Protein AF-A0A1G1YHQ8-F1 (afdb_monomer)

Nearest PDB structures (foldseek):
  8p1u-assembly1_E  TM=8.120E-01  e=3.990E-05  Pseudomonas aeruginosa
  8bh1-assembly1_C  TM=6.583E-01  e=2.939E-05  Pseudomonas aeruginosa PAO1
  2vh1-assembly2_B  TM=6.480E-01  e=5.096E-05  Escherichia coli
  6e29-assembly3_C  TM=6.709E-01  e=2.903E+00  Thermothelomyces thermophilus
  6e29-assembly1_A  TM=6.805E-01  e=4.190E+00  Thermothelomyces thermophilus

Sequence (167 aa):
MIVVSINADISRIVWSTNQQTFYLDANGVALREAADPQSTVEFSQGTTEVVRTRNQFGDHPLVFDESGTAVVIGQEATSPVLVAFIATLTDTVRARADFEITHYSIVNPYADWLTLQTTSGWAVYVKTTDSAEAQVSRLLMVLSQKVPDRSKLEYVDLRYGDKVFYK

pLDDT: mean 84.08, std 20.81, range [30.67, 98.38]

Mean predicted aligned error: 8.34 Å

Organism: NCBI:txid1797542

Foldseek 3Di:
DDPDPCPPQDFAAWEDAPQWIFGAGLQQAGADTDPRPPPDPPPPPDDDDPPPLQPRVDLHAYEYAQCNDDHDHRDHQAGSLLSVLVNVLQVLCVVDHPWHWNHKYDPGRPDQWIWTATPLGAIEIDGSPDHSNVQVVLVVVCCVPPNVDCNPWRYWYPHPPSDIDTD

Radius of gyration: 17.59 Å; Cα contacts (8 Å, |Δi|>4): 291; chains: 1; bounding box: 61×43×41 Å

Structure (mmCIF, N/CA/C/O backbone):
data_AF-A0A1G1YHQ8-F1
#
_entry.id   AF-A0A1G1YHQ8-F1
#
loop_
_atom_site.group_PDB
_atom_site.id
_atom_site.type_symbol
_atom_site.label_atom_id
_atom_site.label_alt_id
_atom_site.label_comp_id
_atom_site.label_asym_id
_atom_site.label_entity_id
_atom_site.label_seq_id
_atom_site.pdbx_PDB_ins_code
_atom_site.Cartn_x
_atom_site.Cartn_y
_atom_site.Cartn_z
_atom_site.occupancy
_atom_site.B_iso_or_equiv
_atom_site.auth_seq_id
_atom_site.auth_comp_id
_atom_site.auth_asym_id
_atom_site.auth_atom_id
_atom_site.pdbx_PDB_model_num
ATOM 1 N N . MET A 1 1 ? 39.115 -16.754 -16.815 1.00 41.62 1 MET A N 1
ATOM 2 C CA . MET A 1 1 ? 38.261 -17.083 -15.656 1.00 41.62 1 MET A CA 1
ATOM 3 C C . MET A 1 1 ? 37.135 -16.064 -15.654 1.00 41.62 1 MET A C 1
ATOM 5 O O . MET A 1 1 ? 37.416 -14.893 -15.453 1.00 41.62 1 MET A O 1
ATOM 9 N N . ILE A 1 2 ? 35.921 -16.465 -16.032 1.00 38.50 2 ILE A N 1
ATOM 10 C CA . ILE A 1 2 ? 34.757 -15.569 -16.053 1.00 38.50 2 ILE A CA 1
ATOM 11 C C . ILE A 1 2 ? 34.041 -15.784 -14.724 1.00 38.50 2 ILE A C 1
ATOM 13 O O . ILE A 1 2 ? 33.557 -16.881 -14.461 1.00 38.50 2 ILE A O 1
ATOM 17 N N . VAL A 1 3 ? 34.033 -14.763 -13.870 1.00 34.12 3 VAL A N 1
ATOM 18 C CA . VAL A 1 3 ? 33.199 -14.745 -12.668 1.00 34.12 3 VAL A CA 1
ATOM 19 C C . VAL A 1 3 ? 31.837 -14.230 -13.112 1.00 34.12 3 VAL A C 1
ATOM 21 O O . VAL A 1 3 ? 31.669 -13.040 -13.360 1.00 34.12 3 VAL A O 1
ATOM 24 N N . VAL A 1 4 ? 30.883 -15.140 -13.291 1.00 36.25 4 VAL A N 1
ATOM 25 C CA . VAL A 1 4 ? 29.478 -14.770 -13.465 1.00 36.25 4 VAL A CA 1
ATOM 26 C C . VAL A 1 4 ? 28.926 -14.513 -12.066 1.00 36.25 4 VAL A C 1
ATOM 28 O O . VAL A 1 4 ? 28.616 -15.452 -11.336 1.00 36.25 4 VAL A O 1
ATOM 31 N N . SER A 1 5 ? 28.855 -13.245 -11.667 1.00 35.06 5 SER A N 1
ATOM 32 C CA . SER A 1 5 ? 28.102 -12.843 -10.478 1.00 35.06 5 SER A CA 1
ATOM 33 C C . SER A 1 5 ? 26.621 -12.907 -10.823 1.00 35.06 5 SER A C 1
ATOM 35 O O . SER A 1 5 ? 26.082 -12.002 -11.453 1.00 35.06 5 SER A O 1
ATOM 37 N N . ILE A 1 6 ? 25.972 -14.005 -10.448 1.00 40.62 6 ILE A N 1
ATOM 38 C CA . ILE A 1 6 ? 24.519 -14.128 -10.521 1.00 40.62 6 ILE A CA 1
ATOM 39 C C . ILE A 1 6 ? 23.974 -13.288 -9.361 1.00 40.62 6 ILE A C 1
ATOM 41 O O . ILE A 1 6 ? 23.913 -13.755 -8.225 1.00 40.62 6 ILE A O 1
ATOM 45 N N . ASN A 1 7 ? 23.664 -12.017 -9.618 1.00 43.41 7 ASN A N 1
ATOM 46 C CA . ASN A 1 7 ? 22.852 -11.236 -8.696 1.00 43.41 7 ASN A CA 1
ATOM 47 C C . ASN A 1 7 ? 21.437 -11.793 -8.854 1.00 43.41 7 ASN A C 1
ATOM 49 O O . ASN A 1 7 ? 20.794 -11.569 -9.874 1.00 43.41 7 ASN A O 1
ATOM 53 N N . ALA A 1 8 ? 21.016 -12.672 -7.947 1.00 45.66 8 ALA A N 1
ATOM 54 C CA . ALA A 1 8 ? 19.653 -13.172 -7.976 1.00 45.66 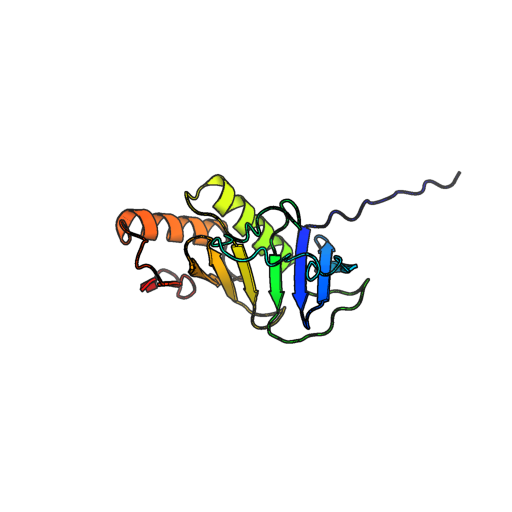8 ALA A CA 1
ATOM 55 C C . ALA A 1 8 ? 18.744 -11.975 -7.684 1.00 45.66 8 ALA A C 1
ATOM 57 O O . ALA A 1 8 ? 18.707 -11.520 -6.543 1.00 45.66 8 ALA A O 1
ATOM 58 N N . ASP A 1 9 ? 18.073 -11.433 -8.701 1.00 57.31 9 ASP A N 1
ATOM 59 C CA . ASP A 1 9 ? 17.145 -10.318 -8.526 1.00 57.31 9 ASP A CA 1
ATOM 60 C C . ASP A 1 9 ? 15.987 -10.784 -7.634 1.00 57.31 9 ASP A C 1
ATOM 62 O O . ASP A 1 9 ? 15.080 -11.511 -8.050 1.00 57.31 9 ASP A O 1
ATOM 66 N N . ILE A 1 10 ? 16.073 -10.445 -6.346 1.00 75.50 10 ILE A N 1
ATOM 67 C CA . ILE A 1 10 ? 15.086 -10.841 -5.346 1.00 75.50 10 ILE A CA 1
ATOM 68 C C . ILE A 1 10 ? 13.855 -9.967 -5.561 1.00 75.50 10 ILE A C 1
ATOM 70 O O . ILE A 1 10 ? 13.876 -8.768 -5.271 1.00 75.50 10 ILE A O 1
ATOM 74 N N . SER A 1 11 ? 12.777 -10.582 -6.046 1.00 76.69 11 SER A N 1
ATOM 75 C CA . SER A 1 11 ? 11.461 -9.950 -6.115 1.00 76.69 11 SER A CA 1
ATOM 76 C C . SER A 1 11 ? 11.073 -9.370 -4.755 1.00 76.69 11 SER A C 1
ATOM 78 O O . SER A 1 11 ? 11.205 -10.031 -3.721 1.00 76.69 11 SER A O 1
ATOM 80 N N . ARG A 1 12 ? 10.569 -8.139 -4.747 1.00 87.19 12 ARG A N 1
ATOM 81 C CA . ARG A 1 12 ? 10.087 -7.462 -3.540 1.00 87.19 12 ARG A CA 1
ATOM 82 C C . ARG A 1 12 ? 8.580 -7.415 -3.483 1.00 87.19 12 ARG A C 1
ATOM 84 O O . ARG A 1 12 ? 8.034 -7.694 -2.421 1.00 87.19 12 ARG A O 1
ATOM 91 N N . ILE A 1 13 ? 7.932 -7.127 -4.606 1.00 93.12 13 ILE A N 1
ATOM 92 C CA . ILE A 1 13 ? 6.481 -6.979 -4.696 1.00 93.12 13 ILE A CA 1
ATOM 93 C C . ILE A 1 13 ? 5.950 -7.660 -5.959 1.00 93.12 13 ILE A C 1
ATOM 95 O O . ILE A 1 13 ? 6.697 -7.909 -6.908 1.00 93.12 13 ILE A O 1
ATOM 99 N N . VAL A 1 14 ? 4.653 -7.945 -5.966 1.00 94.19 14 VAL A N 1
ATOM 100 C CA . VAL A 1 14 ? 3.923 -8.405 -7.148 1.00 94.19 14 VAL A CA 1
ATOM 101 C C . VAL A 1 14 ? 3.040 -7.273 -7.648 1.00 94.19 14 VAL A C 1
ATOM 103 O O . VAL A 1 14 ? 2.294 -6.687 -6.871 1.00 94.19 14 VAL A O 1
ATOM 106 N N . TRP A 1 15 ? 3.132 -6.964 -8.936 1.00 94.56 15 TRP A N 1
ATOM 107 C CA . TRP A 1 15 ? 2.445 -5.847 -9.578 1.00 94.56 15 TRP A CA 1
ATOM 108 C C . TRP A 1 15 ? 1.473 -6.351 -10.633 1.00 94.56 15 TRP A C 1
ATOM 110 O O . TRP A 1 15 ? 1.883 -7.050 -11.555 1.00 94.56 15 TRP A O 1
ATOM 120 N N . SER A 1 16 ? 0.199 -5.999 -10.514 1.00 93.88 16 SER A N 1
ATOM 121 C CA . SER A 1 16 ? -0.855 -6.405 -11.436 1.00 93.88 16 SER A CA 1
ATOM 122 C C . SER A 1 16 ? -1.443 -5.193 -12.147 1.00 93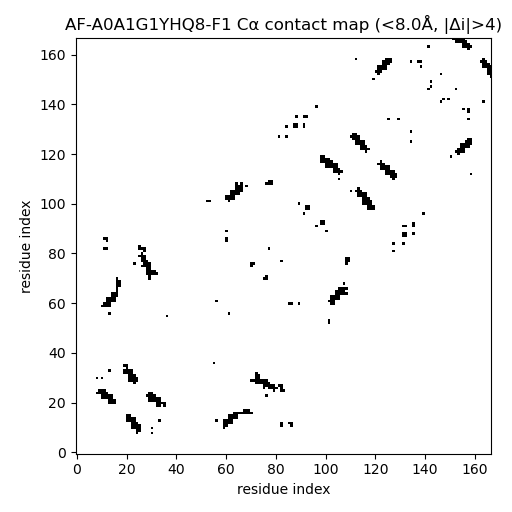.88 16 SER A C 1
ATOM 124 O O . SER A 1 16 ? -1.879 -4.244 -11.502 1.00 93.88 16 SER A O 1
ATOM 126 N N . THR A 1 17 ? -1.451 -5.229 -13.477 1.00 93.81 17 THR A N 1
ATOM 127 C CA . THR A 1 17 ? -1.993 -4.185 -14.358 1.00 93.81 17 THR A CA 1
ATOM 128 C C . THR A 1 17 ? -2.517 -4.837 -15.632 1.00 93.81 17 THR A C 1
ATOM 130 O O . THR A 1 17 ? -1.937 -5.810 -16.106 1.00 93.81 17 THR A O 1
ATOM 133 N N . ASN A 1 18 ? -3.616 -4.336 -16.204 1.00 88.12 18 ASN A N 1
ATOM 134 C CA . ASN A 1 18 ? -4.185 -4.852 -17.460 1.00 88.12 18 ASN A CA 1
ATOM 135 C C . ASN A 1 18 ? -4.352 -6.387 -17.512 1.00 88.12 18 ASN A C 1
ATOM 137 O O . ASN A 1 18 ? -4.083 -7.001 -18.540 1.00 88.12 18 ASN A O 1
ATOM 141 N N . GLN A 1 19 ? -4.781 -7.013 -16.407 1.00 84.56 19 GLN A N 1
ATOM 142 C CA . GLN A 1 19 ? -4.917 -8.479 -16.264 1.00 84.56 19 GLN A CA 1
ATOM 143 C C . GLN A 1 19 ? -3.598 -9.271 -16.339 1.00 84.56 19 GLN A C 1
ATOM 145 O O . GLN A 1 19 ? -3.615 -10.493 -16.268 1.00 84.56 19 GLN A O 1
ATOM 150 N N . GLN A 1 20 ? -2.455 -8.596 -16.425 1.00 89.94 20 GLN A N 1
ATOM 151 C CA . GLN A 1 20 ? -1.131 -9.199 -16.348 1.00 89.94 20 GLN A CA 1
ATOM 152 C C . GLN A 1 20 ? -0.535 -8.959 -14.966 1.00 89.94 20 GLN A C 1
ATOM 154 O O . GLN A 1 20 ? -0.817 -7.953 -14.313 1.00 89.94 20 GLN A O 1
ATOM 159 N N . THR A 1 21 ? 0.291 -9.892 -14.505 1.00 92.38 21 THR A N 1
ATOM 160 C CA . THR A 1 21 ? 0.921 -9.817 -13.185 1.00 92.38 21 THR A CA 1
ATOM 161 C C . THR A 1 21 ? 2.422 -10.004 -13.329 1.00 92.38 21 THR A C 1
ATOM 163 O O . THR A 1 21 ? 2.868 -10.853 -14.087 1.00 92.38 21 THR A O 1
ATOM 166 N N . PHE A 1 22 ? 3.222 -9.222 -12.611 1.00 93.19 22 PHE A N 1
ATOM 167 C CA . PHE A 1 22 ? 4.676 -9.178 -12.742 1.00 93.19 22 PHE A CA 1
ATOM 168 C C . PHE A 1 22 ? 5.349 -9.228 -11.374 1.00 93.19 22 PHE A C 1
ATOM 170 O O . PHE A 1 22 ? 4.861 -8.646 -10.406 1.00 93.19 22 PHE A O 1
ATOM 177 N N . TYR A 1 23 ? 6.503 -9.885 -11.298 1.00 93.19 23 TYR A N 1
ATOM 178 C CA . TYR A 1 23 ? 7.401 -9.754 -10.152 1.00 93.19 23 TYR A CA 1
ATOM 179 C C . TYR A 1 23 ? 8.304 -8.541 -10.355 1.00 93.19 23 TYR A C 1
ATOM 181 O O . TYR A 1 23 ? 8.988 -8.462 -11.381 1.00 93.19 23 TYR A O 1
ATOM 189 N N . LEU A 1 24 ? 8.322 -7.624 -9.386 1.00 94.69 24 LEU A N 1
ATOM 190 C CA . LEU A 1 24 ? 9.186 -6.445 -9.420 1.00 94.69 24 LEU A CA 1
ATOM 191 C C . LEU A 1 24 ? 10.332 -6.572 -8.416 1.00 94.69 24 LEU A C 1
ATOM 193 O O . LEU A 1 24 ? 10.137 -7.046 -7.292 1.00 94.69 24 LEU A O 1
ATOM 197 N N . ASP A 1 25 ? 11.523 -6.126 -8.808 1.00 93.88 25 ASP A N 1
ATOM 198 C CA . ASP A 1 25 ? 12.687 -6.040 -7.924 1.00 93.88 25 ASP A CA 1
ATOM 199 C C . ASP A 1 25 ? 12.614 -4.827 -6.971 1.00 93.88 25 ASP A C 1
ATOM 201 O O . ASP A 1 25 ? 11.628 -4.091 -6.926 1.00 93.88 25 ASP A O 1
ATOM 205 N N . ALA A 1 26 ? 13.678 -4.602 -6.192 1.00 93.31 26 ALA A N 1
ATOM 206 C CA . ALA A 1 26 ? 13.778 -3.456 -5.282 1.00 93.31 26 ALA A CA 1
ATOM 207 C C . ALA A 1 26 ? 13.811 -2.087 -5.990 1.00 93.31 26 ALA A C 1
ATOM 209 O O . ALA A 1 26 ? 13.535 -1.074 -5.350 1.00 93.31 26 ALA A O 1
ATOM 210 N N . ASN A 1 27 ? 14.144 -2.055 -7.282 1.00 94.38 27 ASN A N 1
ATOM 211 C CA . ASN A 1 27 ? 14.166 -0.846 -8.095 1.00 94.38 27 ASN A CA 1
ATOM 212 C C . ASN A 1 27 ? 12.834 -0.604 -8.823 1.00 94.38 27 ASN A C 1
ATOM 214 O O . ASN A 1 27 ? 12.713 0.381 -9.542 1.00 94.38 27 ASN A O 1
ATOM 218 N N . GLY A 1 28 ? 11.850 -1.495 -8.649 1.00 94.38 28 GLY A N 1
ATOM 219 C CA . GLY A 1 28 ? 10.571 -1.442 -9.354 1.00 94.38 28 GLY A CA 1
ATOM 220 C C . GLY A 1 28 ? 10.659 -1.876 -10.815 1.00 94.38 28 GLY A C 1
ATOM 221 O O . GLY A 1 28 ? 9.747 -1.601 -11.596 1.00 94.38 28 GLY A O 1
ATOM 222 N N . VAL A 1 29 ? 11.732 -2.576 -11.188 1.00 95.62 29 VAL A N 1
ATOM 223 C CA . VAL A 1 29 ? 11.921 -3.150 -12.519 1.00 95.62 29 VAL A CA 1
ATOM 224 C C . VAL A 1 29 ? 11.185 -4.480 -12.611 1.00 95.62 29 VAL A C 1
ATOM 226 O O . VAL A 1 29 ? 11.319 -5.345 -11.742 1.00 95.62 29 VAL A O 1
ATOM 229 N N . ALA A 1 30 ? 10.417 -4.661 -13.685 1.00 94.94 30 ALA A N 1
ATOM 230 C CA . ALA A 1 30 ? 9.717 -5.909 -13.954 1.00 94.94 30 ALA A CA 1
ATOM 231 C C . ALA A 1 30 ? 10.698 -7.009 -14.368 1.00 94.94 30 ALA A C 1
ATOM 233 O O . ALA A 1 30 ? 11.318 -6.939 -15.424 1.00 94.94 30 ALA A O 1
ATOM 234 N N . LEU A 1 31 ? 10.822 -8.052 -13.551 1.00 91.69 31 LEU A N 1
ATOM 235 C CA . LEU A 1 31 ? 11.765 -9.148 -13.788 1.00 91.69 31 LEU A CA 1
ATOM 236 C C . LEU A 1 31 ? 11.193 -10.204 -14.731 1.00 91.69 31 LEU A C 1
ATOM 238 O O . LEU A 1 31 ? 11.882 -10.722 -15.607 1.00 91.69 31 LEU A O 1
ATOM 242 N N . ARG A 1 32 ? 9.927 -10.557 -14.508 1.00 89.88 32 ARG A N 1
ATOM 243 C CA . ARG A 1 32 ? 9.188 -11.563 -15.271 1.00 89.88 32 ARG A CA 1
ATOM 244 C C . ARG A 1 32 ? 7.700 -11.440 -14.992 1.00 89.88 32 ARG A C 1
ATOM 246 O O . ARG A 1 32 ? 7.300 -10.956 -13.932 1.00 89.88 32 ARG A O 1
ATOM 253 N N . GLU A 1 33 ? 6.905 -11.958 -15.910 1.00 89.69 33 GLU A N 1
ATOM 254 C CA . GLU A 1 33 ? 5.486 -12.189 -15.678 1.00 89.69 33 GLU A CA 1
ATOM 255 C C . GLU A 1 33 ? 5.311 -13.292 -14.619 1.00 89.69 33 GLU A C 1
ATOM 257 O O . GLU A 1 33 ? 5.992 -14.323 -14.634 1.00 89.69 33 GLU A O 1
ATOM 262 N N . ALA A 1 34 ? 4.441 -13.044 -13.649 1.00 83.94 34 ALA A N 1
ATOM 263 C CA . ALA A 1 34 ? 3.903 -14.061 -12.772 1.00 83.94 34 ALA A CA 1
ATOM 264 C C . ALA A 1 34 ? 2.740 -14.716 -13.520 1.00 83.94 34 ALA A C 1
ATOM 266 O O . ALA A 1 34 ? 1.839 -14.014 -13.973 1.00 83.94 34 ALA A O 1
ATOM 267 N N . ALA A 1 35 ? 2.779 -16.041 -13.680 1.00 69.75 35 ALA A N 1
ATOM 268 C CA . ALA A 1 35 ? 1.713 -16.765 -14.366 1.00 69.75 35 ALA A CA 1
ATOM 269 C C . ALA A 1 35 ? 0.342 -16.390 -13.777 1.00 69.75 35 ALA A C 1
ATOM 271 O O . ALA A 1 35 ? 0.183 -16.369 -12.554 1.00 69.75 35 ALA A O 1
ATOM 272 N N . ASP A 1 36 ? -0.612 -16.082 -14.658 1.00 52.84 36 ASP A N 1
ATOM 273 C CA . ASP A 1 36 ? -1.987 -15.739 -14.304 1.00 52.84 36 ASP A CA 1
ATOM 274 C C . ASP A 1 36 ? -2.621 -16.864 -13.456 1.00 52.84 36 ASP A C 1
ATOM 276 O O . ASP A 1 36 ? -2.690 -18.009 -13.914 1.00 52.84 36 ASP A O 1
ATOM 280 N N . PRO A 1 37 ? -3.080 -16.589 -12.220 1.00 47.47 37 PRO A N 1
ATOM 281 C CA . PRO A 1 37 ? -3.772 -17.579 -11.405 1.00 47.47 37 PRO A CA 1
ATOM 282 C C . PRO A 1 37 ? -5.203 -17.894 -11.867 1.00 47.47 37 PRO A C 1
ATOM 284 O O . PRO A 1 37 ? -5.871 -18.723 -11.240 1.00 47.47 37 PRO A O 1
ATOM 287 N N . GLN A 1 38 ? -5.705 -17.309 -12.957 1.00 39.25 38 GLN A N 1
ATOM 288 C CA . GLN A 1 38 ? -6.962 -17.755 -13.554 1.00 39.25 38 GLN A CA 1
ATOM 289 C C . GLN A 1 38 ? -6.805 -19.089 -14.299 1.00 39.25 38 GLN A C 1
ATOM 291 O O . GLN A 1 38 ? -6.896 -19.126 -15.518 1.00 39.25 38 GLN A O 1
ATOM 296 N N . SER A 1 39 ? -6.600 -20.202 -13.582 1.00 39.88 39 SER A N 1
ATOM 297 C CA . SER A 1 39 ? -7.016 -21.560 -13.998 1.00 39.88 39 SER A CA 1
ATOM 298 C C . SER A 1 39 ? -6.749 -22.604 -12.904 1.00 39.88 39 SER A C 1
ATOM 300 O O . SER A 1 39 ? -5.845 -23.417 -13.028 1.00 39.88 39 SER A O 1
ATOM 302 N N . THR A 1 40 ? -7.543 -22.578 -11.833 1.00 30.67 40 THR A N 1
ATOM 303 C CA . THR A 1 40 ? -8.324 -23.738 -11.345 1.00 30.67 40 THR A CA 1
ATOM 304 C C . THR A 1 40 ? -9.219 -23.251 -10.207 1.00 30.67 40 THR A C 1
ATOM 306 O O . THR A 1 40 ? -8.946 -23.482 -9.033 1.00 30.67 40 THR A O 1
ATOM 309 N N . VAL A 1 41 ? -10.292 -22.542 -10.556 1.00 38.31 41 VAL A N 1
ATOM 310 C CA . VAL A 1 41 ? -11.514 -22.596 -9.748 1.00 38.31 41 VAL A CA 1
ATOM 311 C C . VAL A 1 41 ? -12.319 -23.745 -10.344 1.00 38.31 41 VAL A C 1
ATOM 313 O O . VAL A 1 41 ? -13.026 -23.571 -11.336 1.00 38.31 41 VAL A O 1
ATOM 316 N N . GLU A 1 42 ? -12.140 -24.953 -9.811 1.00 31.31 42 GLU A N 1
ATOM 317 C CA . GLU A 1 42 ? -13.111 -26.016 -10.053 1.00 31.31 42 GLU A CA 1
ATOM 318 C C . GLU A 1 42 ? -14.330 -25.706 -9.190 1.00 31.31 42 GLU A C 1
ATOM 320 O O . GLU A 1 42 ? -14.324 -25.908 -7.979 1.00 31.31 42 GLU A O 1
ATOM 325 N N . PHE A 1 43 ? -15.391 -25.204 -9.819 1.00 35.88 43 PHE A N 1
ATOM 326 C CA . PHE A 1 43 ? -16.694 -25.093 -9.178 1.00 35.88 43 PHE A CA 1
ATOM 327 C C . PHE A 1 43 ? -17.216 -26.499 -8.856 1.00 35.88 43 PHE A C 1
ATOM 329 O O . PHE A 1 43 ? -17.944 -27.105 -9.645 1.00 35.88 43 PHE A O 1
ATOM 336 N N . SER A 1 44 ? -16.873 -27.027 -7.681 1.00 37.09 44 SER A N 1
ATOM 337 C CA . SER A 1 44 ? -17.647 -28.111 -7.089 1.00 37.09 44 SER A CA 1
ATOM 338 C C . SER A 1 44 ? -18.961 -27.520 -6.599 1.00 37.09 44 SER A C 1
ATOM 340 O O . SER A 1 44 ? -19.000 -26.639 -5.740 1.00 37.09 44 SER A O 1
ATOM 342 N N . GLN A 1 45 ? -20.054 -27.976 -7.202 1.00 39.59 45 GLN A N 1
ATOM 343 C CA . GLN A 1 45 ? -21.404 -27.592 -6.822 1.00 39.59 45 GLN A CA 1
ATOM 344 C C . GLN A 1 45 ? -21.599 -27.781 -5.307 1.00 39.59 45 GLN A C 1
ATOM 346 O O . GLN A 1 45 ? -21.627 -28.908 -4.822 1.00 39.59 45 GLN A O 1
ATOM 351 N N . GLY A 1 46 ? -21.796 -26.683 -4.571 1.00 42.69 46 GLY A N 1
ATOM 352 C CA . GLY A 1 46 ? -22.588 -26.725 -3.338 1.00 42.69 46 GLY A CA 1
ATOM 353 C C . GLY A 1 46 ? -21.943 -26.347 -2.005 1.00 42.69 46 GLY A C 1
ATOM 354 O O . GLY A 1 46 ? -22.626 -26.504 -0.997 1.00 42.69 46 GLY A O 1
ATOM 355 N N . THR A 1 47 ? -20.726 -25.804 -1.926 1.00 35.50 47 THR A N 1
ATOM 356 C CA . THR A 1 47 ? -20.214 -25.282 -0.639 1.00 35.50 47 THR A CA 1
ATOM 357 C C . THR A 1 47 ? -19.396 -24.012 -0.813 1.00 35.50 47 THR A C 1
ATOM 359 O O . THR A 1 47 ? -18.506 -23.959 -1.650 1.00 35.50 47 THR A O 1
ATOM 362 N N . THR A 1 48 ? -19.711 -22.996 -0.009 1.00 42.19 48 THR A N 1
ATOM 363 C CA . THR A 1 48 ? -19.059 -21.683 0.061 1.00 42.19 48 THR A CA 1
ATOM 364 C C . THR A 1 48 ? -17.531 -21.798 0.065 1.00 42.19 48 THR A C 1
ATOM 366 O O . THR A 1 48 ? -16.936 -22.170 1.076 1.00 42.19 48 THR A O 1
ATOM 369 N N . GLU A 1 49 ? -16.888 -21.466 -1.055 1.00 34.81 49 GLU A N 1
ATOM 370 C CA . GLU A 1 49 ? -15.431 -21.387 -1.151 1.00 34.81 49 GLU A CA 1
ATOM 371 C C . GLU A 1 49 ? -14.945 -20.045 -0.603 1.00 34.81 49 GLU A C 1
ATOM 373 O O . GLU A 1 49 ? -15.157 -18.981 -1.183 1.00 34.81 49 GLU A O 1
ATOM 378 N N . VAL A 1 50 ? -14.256 -20.093 0.535 1.00 36.41 50 VAL A N 1
ATOM 379 C CA . VAL A 1 50 ? -13.405 -18.992 0.982 1.00 36.41 50 VAL A CA 1
ATOM 380 C C . VAL A 1 50 ? -12.110 -19.102 0.181 1.00 36.41 50 VAL A C 1
ATOM 382 O O . VAL A 1 50 ? -11.233 -19.890 0.539 1.00 36.41 50 VAL A O 1
ATOM 385 N N . VAL A 1 51 ? -11.990 -18.344 -0.913 1.00 41.19 51 VAL A N 1
ATOM 386 C CA . VAL A 1 51 ? -10.739 -18.245 -1.680 1.00 41.19 51 VAL A CA 1
ATOM 387 C C . VAL A 1 51 ? -9.677 -17.643 -0.764 1.00 41.19 51 VAL A C 1
ATOM 389 O O . VAL A 1 51 ? -9.636 -16.442 -0.505 1.00 41.19 51 VAL A O 1
ATOM 392 N N . ARG A 1 52 ? -8.824 -18.503 -0.205 1.00 40.09 52 ARG A N 1
ATOM 393 C CA . ARG A 1 52 ? -7.659 -18.089 0.573 1.00 40.09 52 ARG A CA 1
ATOM 394 C C . ARG A 1 52 ? -6.599 -17.595 -0.407 1.00 40.09 52 ARG A C 1
ATOM 396 O O . ARG A 1 52 ? -5.731 -18.357 -0.812 1.00 40.09 52 ARG A O 1
ATOM 403 N N . THR A 1 53 ? -6.618 -16.308 -0.738 1.00 43.66 53 THR A N 1
ATOM 404 C CA . THR A 1 53 ? -5.587 -15.634 -1.559 1.00 43.66 53 THR A CA 1
ATOM 405 C C . THR A 1 53 ? -4.181 -15.678 -0.925 1.00 43.66 53 THR A C 1
ATOM 407 O O . THR A 1 53 ? -3.203 -15.251 -1.526 1.00 43.66 53 THR A O 1
ATOM 410 N N . ARG A 1 54 ? -4.043 -16.225 0.291 1.00 44.34 54 ARG A N 1
ATOM 411 C CA . ARG A 1 54 ? -2.838 -16.180 1.129 1.00 44.34 54 ARG A CA 1
ATOM 412 C C . ARG A 1 54 ? -1.665 -17.063 0.662 1.00 44.34 54 ARG A C 1
ATOM 414 O O . ARG A 1 54 ? -0.793 -17.311 1.478 1.00 44.34 54 ARG A O 1
ATOM 421 N N . ASN A 1 55 ? -1.617 -17.601 -0.563 1.00 49.62 55 ASN A N 1
ATOM 422 C CA . ASN A 1 55 ? -0.525 -18.543 -0.876 1.00 49.62 55 ASN A CA 1
ATOM 423 C C . ASN A 1 55 ? -0.055 -18.696 -2.331 1.00 49.62 55 ASN A C 1
ATOM 425 O O . ASN A 1 55 ? 0.619 -19.676 -2.632 1.00 49.62 55 ASN A O 1
ATOM 429 N N . GLN A 1 56 ? -0.367 -17.770 -3.241 1.00 62.50 56 GLN A N 1
ATOM 430 C CA . GLN A 1 56 ? 0.041 -17.930 -4.653 1.00 62.50 56 GLN A CA 1
ATOM 431 C C . GLN A 1 56 ? 1.275 -17.103 -5.037 1.00 62.50 56 GLN A C 1
ATOM 433 O O . GLN A 1 56 ? 2.074 -17.529 -5.865 1.00 62.50 56 GLN A O 1
ATOM 438 N N . PHE A 1 57 ? 1.495 -15.973 -4.366 1.00 68.06 57 PHE A N 1
ATOM 439 C CA . PHE A 1 57 ? 2.649 -15.098 -4.590 1.00 68.06 57 PHE A CA 1
ATOM 440 C C . PHE A 1 57 ? 3.671 -15.150 -3.443 1.00 68.06 57 PHE A C 1
ATOM 442 O O . PHE A 1 57 ? 4.521 -14.271 -3.326 1.00 68.06 57 PHE A O 1
ATOM 449 N N . GLY A 1 58 ? 3.600 -16.182 -2.595 1.00 71.44 58 GLY A N 1
ATOM 450 C CA . GLY A 1 58 ? 4.412 -16.294 -1.381 1.00 71.44 58 GLY A CA 1
ATOM 451 C C . GLY A 1 58 ? 4.163 -15.135 -0.412 1.00 71.44 58 GLY A C 1
ATOM 452 O O . GLY A 1 58 ? 3.045 -14.636 -0.302 1.00 71.44 58 GLY A O 1
ATOM 453 N N . ASP A 1 59 ? 5.222 -14.682 0.259 1.00 79.62 59 ASP A N 1
ATOM 454 C CA . ASP A 1 59 ? 5.167 -13.566 1.212 1.00 79.62 59 ASP A CA 1
ATOM 455 C C . ASP A 1 59 ? 5.222 -12.179 0.544 1.00 79.62 59 ASP A C 1
ATOM 457 O O . ASP A 1 59 ? 5.276 -11.161 1.245 1.00 79.62 59 ASP A O 1
ATOM 461 N N . HIS A 1 60 ? 5.195 -12.103 -0.790 1.00 88.81 60 HIS A N 1
ATOM 462 C CA . HIS A 1 60 ? 5.290 -10.838 -1.515 1.00 88.81 60 HIS A CA 1
ATOM 463 C C . HIS A 1 60 ? 3.958 -10.071 -1.490 1.00 88.81 60 HIS A C 1
ATOM 465 O O . HIS A 1 60 ? 2.909 -10.651 -1.780 1.00 88.81 60 HIS A O 1
ATOM 471 N N . PRO A 1 61 ? 3.965 -8.764 -1.176 1.00 93.44 61 PRO A N 1
ATOM 472 C CA . PRO A 1 61 ? 2.767 -7.944 -1.254 1.00 93.44 61 PRO A CA 1
ATOM 473 C C . PRO A 1 61 ? 2.304 -7.794 -2.706 1.00 93.44 61 PRO A C 1
ATOM 475 O O . PRO A 1 61 ? 3.105 -7.526 -3.602 1.00 93.44 61 PRO A O 1
ATOM 478 N N . LEU A 1 62 ? 0.998 -7.955 -2.911 1.00 94.31 62 LEU A N 1
ATOM 479 C CA . LEU A 1 62 ? 0.326 -7.779 -4.195 1.00 94.31 62 LEU A CA 1
ATOM 480 C C . LEU A 1 62 ? -0.179 -6.343 -4.333 1.00 94.31 62 LEU A C 1
ATOM 482 O O . LEU A 1 62 ? -0.846 -5.838 -3.431 1.00 94.31 62 LEU A O 1
ATOM 486 N N . VAL A 1 63 ? 0.105 -5.715 -5.468 1.00 96.00 63 VAL A N 1
ATOM 487 C CA . VAL A 1 63 ? -0.302 -4.353 -5.815 1.00 96.00 63 VAL A CA 1
ATOM 488 C C . VAL A 1 63 ? -1.111 -4.389 -7.106 1.00 96.00 63 VAL A C 1
ATOM 490 O O . VAL A 1 63 ? -0.636 -4.919 -8.105 1.00 96.00 63 VAL A O 1
ATOM 493 N N . PHE A 1 64 ? -2.307 -3.811 -7.091 1.00 95.69 64 PHE A N 1
ATOM 494 C CA . PHE A 1 64 ? -3.119 -3.558 -8.276 1.00 95.69 64 PHE A CA 1
ATOM 495 C C . PHE A 1 64 ? -2.934 -2.112 -8.731 1.00 95.69 64 PHE A C 1
ATOM 497 O O . PHE A 1 64 ? -3.212 -1.173 -7.984 1.00 95.69 64 PHE A O 1
ATOM 504 N N . ASP A 1 65 ? -2.470 -1.950 -9.962 1.00 95.25 65 ASP A N 1
ATOM 505 C CA . ASP A 1 65 ? -2.370 -0.676 -10.656 1.00 95.25 65 ASP A CA 1
ATOM 506 C C . ASP A 1 65 ? -3.606 -0.457 -11.523 1.00 95.25 65 ASP A C 1
ATOM 508 O O . ASP A 1 65 ? -3.850 -1.156 -12.509 1.00 95.25 65 ASP A O 1
ATOM 512 N N . GLU A 1 66 ? -4.393 0.539 -11.137 1.00 94.19 66 GLU A N 1
ATOM 513 C CA . GLU A 1 66 ? -5.651 0.890 -11.788 1.00 94.19 66 GLU A CA 1
ATOM 514 C C . GLU A 1 66 ? -5.451 1.826 -12.990 1.00 94.19 66 GLU A C 1
ATOM 516 O O . GLU A 1 66 ? -6.406 2.107 -13.714 1.00 94.19 66 GLU A O 1
ATOM 521 N N . SER A 1 67 ? -4.223 2.301 -13.240 1.00 93.06 67 SER A N 1
ATOM 522 C CA . SER A 1 67 ? -3.948 3.209 -14.362 1.00 93.06 67 SER A CA 1
ATOM 523 C C . SER A 1 67 ? -4.031 2.534 -15.727 1.00 93.06 67 SER A C 1
ATOM 525 O O . SER A 1 67 ? -4.159 3.217 -16.744 1.00 93.06 67 SER A O 1
ATOM 527 N N . GLY A 1 68 ? -3.908 1.203 -15.764 1.00 87.94 68 GLY A N 1
ATOM 528 C CA . GLY A 1 68 ? -3.758 0.451 -17.005 1.00 87.94 68 GLY A CA 1
ATOM 529 C C . GLY A 1 68 ? -2.442 0.748 -17.730 1.00 87.94 68 GLY A C 1
ATOM 530 O O . GLY A 1 68 ? -2.346 0.549 -18.944 1.00 87.94 68 GLY A O 1
ATOM 531 N N . THR A 1 69 ? -1.417 1.230 -17.021 1.00 90.38 69 THR A N 1
ATOM 532 C CA . THR A 1 69 ? -0.084 1.421 -17.602 1.00 90.38 69 THR A CA 1
ATOM 533 C C . THR A 1 69 ? 0.504 0.062 -17.969 1.00 90.38 69 THR A C 1
ATOM 535 O O . THR A 1 69 ? 0.552 -0.853 -17.147 1.00 90.38 69 THR A O 1
ATOM 538 N N . ALA A 1 70 ? 0.926 -0.090 -19.225 1.00 91.50 70 ALA A N 1
ATOM 539 C CA . ALA A 1 70 ? 1.556 -1.317 -19.690 1.00 91.50 70 ALA A CA 1
ATOM 540 C C . ALA A 1 70 ? 2.942 -1.484 -19.053 1.00 91.50 70 ALA A C 1
ATOM 542 O O . ALA A 1 70 ? 3.735 -0.544 -19.024 1.00 91.50 70 ALA A O 1
ATOM 543 N N . VAL A 1 71 ? 3.239 -2.696 -18.588 1.00 94.00 71 VAL A N 1
ATOM 544 C CA . VAL A 1 71 ? 4.532 -3.053 -17.999 1.00 94.00 71 VAL A CA 1
ATOM 545 C C . VAL A 1 71 ? 5.329 -3.887 -18.994 1.00 94.00 71 VAL A C 1
ATOM 547 O O . VAL A 1 71 ? 4.813 -4.828 -19.594 1.00 94.00 71 VAL A O 1
ATOM 550 N N . VAL A 1 72 ? 6.602 -3.535 -19.168 1.00 94.25 72 VAL A N 1
ATOM 551 C CA . VAL A 1 72 ? 7.541 -4.241 -20.046 1.00 94.25 72 VAL A CA 1
ATOM 552 C C . VAL A 1 72 ? 8.629 -4.874 -19.187 1.00 94.25 72 VAL A C 1
ATOM 554 O O . VAL A 1 72 ? 9.244 -4.205 -18.360 1.00 94.25 72 VAL A O 1
ATOM 557 N N . ILE A 1 73 ? 8.891 -6.167 -19.391 1.00 93.69 73 ILE A N 1
ATOM 558 C CA . ILE A 1 73 ? 9.964 -6.881 -18.687 1.00 93.69 73 ILE A CA 1
ATOM 559 C C . ILE A 1 73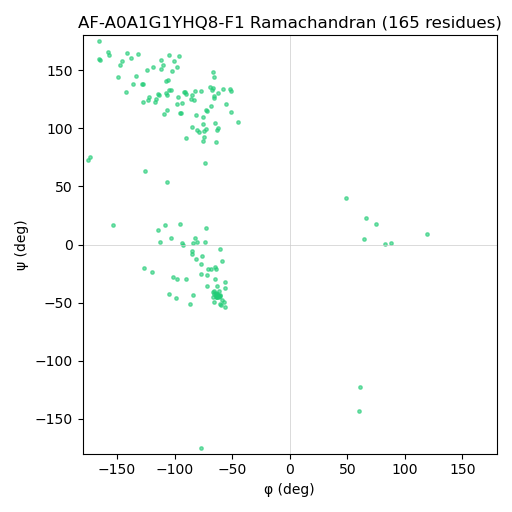 ? 11.314 -6.194 -18.955 1.00 93.69 73 ILE A C 1
ATOM 561 O O . ILE A 1 73 ? 11.645 -5.860 -20.092 1.00 93.69 73 ILE A O 1
ATOM 565 N N . GLY A 1 74 ? 12.092 -5.993 -17.895 1.00 93.19 74 GLY A N 1
ATOM 566 C CA . GLY A 1 74 ? 13.359 -5.268 -17.895 1.00 93.19 74 GLY A CA 1
ATOM 567 C C . GLY A 1 74 ? 13.216 -3.747 -17.788 1.00 93.19 74 GLY A C 1
ATOM 568 O O . GLY A 1 74 ? 14.236 -3.061 -17.779 1.00 93.19 74 GLY A O 1
ATOM 569 N N . GLN A 1 75 ? 11.992 -3.211 -17.704 1.00 94.75 75 GLN A N 1
ATOM 570 C CA . GLN A 1 75 ? 11.731 -1.781 -17.517 1.00 94.75 75 GLN A CA 1
ATOM 571 C C . GLN A 1 75 ? 11.123 -1.483 -16.145 1.00 94.75 75 GLN A C 1
ATOM 573 O O . GLN A 1 75 ? 10.549 -2.355 -15.490 1.00 94.75 75 GLN A O 1
ATOM 578 N N . GLU A 1 76 ? 11.265 -0.229 -15.720 1.00 94.69 76 GLU A N 1
ATOM 579 C CA . GLU A 1 76 ? 10.665 0.298 -14.497 1.00 94.69 76 GLU A CA 1
ATOM 580 C C . GLU A 1 76 ? 9.139 0.370 -14.648 1.00 94.69 76 GLU A C 1
ATOM 582 O O . GLU A 1 76 ? 8.624 1.065 -15.523 1.00 94.69 76 GLU A O 1
ATOM 587 N N . ALA A 1 77 ? 8.421 -0.355 -13.792 1.00 95.44 77 ALA A N 1
ATOM 588 C CA . ALA A 1 77 ? 6.967 -0.273 -13.668 1.00 95.44 77 ALA A CA 1
ATOM 589 C C . ALA A 1 77 ? 6.547 0.781 -12.633 1.00 95.44 77 ALA A C 1
ATOM 591 O O . ALA A 1 77 ? 5.472 1.365 -12.728 1.00 95.44 77 ALA A O 1
ATOM 592 N N . THR A 1 78 ? 7.393 1.005 -11.627 1.00 96.00 78 THR A N 1
ATOM 593 C CA . THR A 1 78 ? 7.174 1.959 -10.541 1.00 96.00 78 THR A CA 1
ATOM 594 C C . THR A 1 78 ? 8.505 2.358 -9.907 1.00 96.00 78 THR A C 1
ATOM 596 O O . THR A 1 78 ? 9.501 1.662 -10.062 1.00 96.00 78 THR A O 1
ATOM 599 N N . SER A 1 79 ? 8.511 3.430 -9.116 1.00 95.62 79 SER A N 1
ATOM 600 C CA . SER A 1 79 ? 9.719 3.890 -8.432 1.00 95.62 79 SER A CA 1
ATOM 601 C C . SER A 1 79 ? 10.225 2.918 -7.343 1.00 95.62 79 SER A C 1
ATOM 603 O O . SER A 1 79 ? 9.413 2.323 -6.618 1.00 95.62 79 SER A O 1
ATOM 605 N N . PRO A 1 80 ? 11.553 2.857 -7.105 1.00 94.62 80 PRO A N 1
ATOM 606 C CA . PRO A 1 80 ? 12.148 2.137 -5.972 1.00 94.62 80 PRO A CA 1
ATOM 607 C C . PRO A 1 80 ? 11.608 2.600 -4.610 1.00 94.62 80 PRO A C 1
ATOM 609 O O . PRO A 1 80 ? 11.489 1.818 -3.667 1.00 94.62 80 PRO A O 1
ATOM 612 N N . VAL A 1 81 ? 11.265 3.889 -4.501 1.00 94.31 81 VAL A N 1
ATOM 613 C CA . VAL A 1 81 ? 10.719 4.490 -3.275 1.00 94.31 81 VAL A CA 1
ATOM 614 C C . VAL A 1 81 ? 9.370 3.868 -2.930 1.00 94.31 81 VAL A C 1
ATOM 616 O O . VAL A 1 81 ? 9.152 3.494 -1.778 1.00 94.31 81 VAL A O 1
ATOM 619 N N . LEU A 1 82 ? 8.485 3.700 -3.919 1.00 96.44 82 LEU A N 1
ATOM 620 C CA . LEU A 1 82 ? 7.185 3.070 -3.696 1.00 96.44 82 LEU A CA 1
ATOM 621 C C . LEU A 1 82 ? 7.336 1.592 -3.312 1.00 96.44 82 LEU A C 1
ATOM 623 O O . LEU A 1 82 ? 6.673 1.131 -2.383 1.00 96.44 82 LEU A O 1
ATOM 627 N N . VAL A 1 83 ? 8.235 0.864 -3.980 1.00 96.31 83 VAL A N 1
ATOM 628 C CA . VAL A 1 83 ? 8.535 -0.541 -3.657 1.00 96.31 83 VAL A CA 1
ATOM 629 C C . VAL A 1 83 ? 8.983 -0.679 -2.203 1.00 96.31 83 VAL A C 1
ATOM 631 O O . VAL A 1 83 ? 8.444 -1.504 -1.461 1.00 96.31 83 VAL A O 1
ATOM 634 N N . ALA A 1 84 ? 9.939 0.152 -1.781 1.00 95.19 84 ALA A N 1
ATOM 635 C CA . ALA A 1 84 ? 10.441 0.156 -0.414 1.00 95.19 84 ALA A CA 1
ATOM 636 C C . ALA A 1 84 ? 9.340 0.520 0.592 1.00 95.19 84 ALA A C 1
ATOM 638 O O . ALA A 1 84 ? 9.201 -0.149 1.614 1.00 95.19 84 ALA A O 1
ATOM 639 N N . PHE A 1 85 ? 8.518 1.529 0.284 1.00 96.94 85 PHE A N 1
ATOM 640 C CA . PHE A 1 85 ? 7.393 1.927 1.128 1.00 96.94 85 PHE A CA 1
ATOM 641 C C . PHE A 1 85 ? 6.400 0.778 1.342 1.00 96.94 85 PHE A C 1
ATOM 643 O O . PHE A 1 85 ? 6.027 0.496 2.480 1.00 96.94 85 PHE A O 1
ATOM 650 N N . ILE A 1 86 ? 5.999 0.083 0.272 1.00 97.06 86 ILE A N 1
ATOM 651 C CA . ILE A 1 86 ? 5.053 -1.041 0.338 1.00 97.06 86 ILE A CA 1
ATOM 652 C C . ILE A 1 86 ? 5.642 -2.206 1.135 1.00 97.06 86 ILE A C 1
ATOM 654 O O . ILE A 1 86 ? 4.945 -2.775 1.979 1.00 97.06 86 ILE A O 1
ATOM 658 N N . ALA A 1 87 ? 6.917 -2.538 0.917 1.00 95.00 87 ALA A N 1
ATOM 659 C CA . ALA A 1 87 ? 7.602 -3.584 1.673 1.00 95.00 87 ALA A CA 1
ATOM 660 C C . ALA A 1 87 ? 7.635 -3.256 3.176 1.00 95.00 87 ALA A C 1
ATOM 662 O O . ALA A 1 87 ? 7.150 -4.040 3.990 1.00 95.00 87 ALA A O 1
ATOM 663 N N . THR A 1 88 ? 8.087 -2.053 3.540 1.00 96.12 88 THR A N 1
ATOM 664 C CA . THR A 1 88 ? 8.129 -1.592 4.934 1.00 96.12 88 THR A CA 1
ATOM 665 C C . THR A 1 88 ? 6.741 -1.556 5.570 1.00 96.12 88 THR A C 1
ATOM 667 O O . THR A 1 88 ? 6.569 -1.986 6.712 1.00 96.12 88 THR A O 1
ATOM 670 N N . LEU A 1 89 ? 5.731 -1.063 4.848 1.00 97.19 89 LEU A N 1
ATOM 671 C CA . LEU A 1 89 ? 4.350 -1.033 5.324 1.00 97.19 89 LEU A CA 1
ATOM 672 C C . LEU A 1 89 ? 3.828 -2.451 5.588 1.00 97.19 89 LEU A C 1
ATOM 674 O O . LEU A 1 89 ? 3.247 -2.695 6.646 1.00 97.19 89 LEU A O 1
ATOM 678 N N . THR A 1 90 ? 4.079 -3.383 4.665 1.00 96.25 90 THR A N 1
ATOM 679 C CA . THR A 1 90 ? 3.695 -4.797 4.790 1.00 96.25 90 THR A CA 1
ATOM 680 C C . THR A 1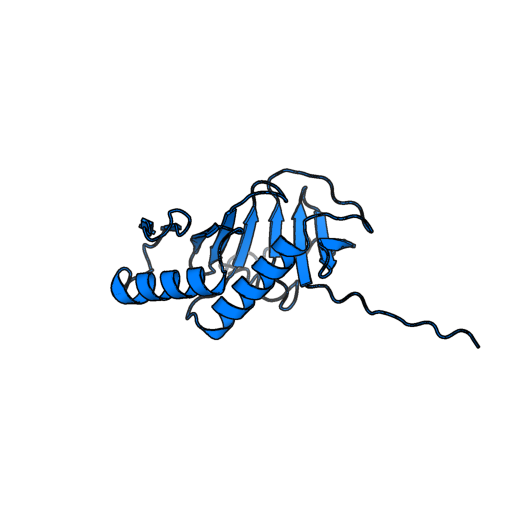 90 ? 4.335 -5.428 6.021 1.00 96.25 90 THR A C 1
ATOM 682 O O . THR A 1 90 ? 3.631 -5.993 6.860 1.00 96.25 90 THR A O 1
ATOM 685 N N . ASP A 1 91 ? 5.653 -5.293 6.162 1.00 95.44 91 ASP A N 1
ATOM 686 C CA . ASP A 1 91 ? 6.415 -5.884 7.264 1.00 95.44 91 ASP A CA 1
ATOM 687 C C . ASP A 1 91 ? 5.998 -5.290 8.613 1.00 95.44 91 ASP A C 1
ATOM 689 O O . ASP A 1 91 ? 5.794 -6.014 9.589 1.00 95.44 91 ASP A O 1
ATOM 693 N N . THR A 1 92 ? 5.782 -3.974 8.664 1.00 96.88 92 THR A N 1
ATOM 694 C CA . THR A 1 92 ? 5.364 -3.281 9.888 1.00 96.88 92 THR A CA 1
ATOM 695 C C . THR A 1 92 ? 3.963 -3.702 10.325 1.00 96.88 92 THR A C 1
ATOM 697 O O . THR A 1 92 ? 3.732 -3.897 11.521 1.00 96.88 92 THR A O 1
ATOM 700 N N . VAL A 1 93 ? 3.024 -3.857 9.384 1.00 96.88 93 VAL A N 1
ATOM 701 C CA . VAL A 1 93 ? 1.677 -4.363 9.683 1.00 96.88 93 VAL A CA 1
ATOM 702 C C . VAL A 1 93 ? 1.755 -5.813 10.152 1.00 96.88 93 VAL A C 1
ATOM 704 O O . VAL A 1 93 ? 1.247 -6.111 11.227 1.00 96.88 93 VAL A O 1
ATOM 707 N N . ARG A 1 94 ? 2.461 -6.694 9.431 1.00 94.88 94 ARG A N 1
ATOM 708 C CA . ARG A 1 94 ? 2.626 -8.108 9.823 1.00 94.88 94 ARG A CA 1
ATOM 709 C C . ARG A 1 94 ? 3.229 -8.272 11.218 1.00 94.88 94 ARG A C 1
ATOM 711 O O . ARG A 1 94 ? 2.830 -9.169 11.952 1.00 94.88 94 ARG A O 1
ATOM 718 N N . ALA A 1 95 ? 4.177 -7.414 11.590 1.00 96.75 95 ALA A N 1
ATOM 719 C CA . ALA A 1 95 ? 4.856 -7.497 12.878 1.00 96.75 95 AL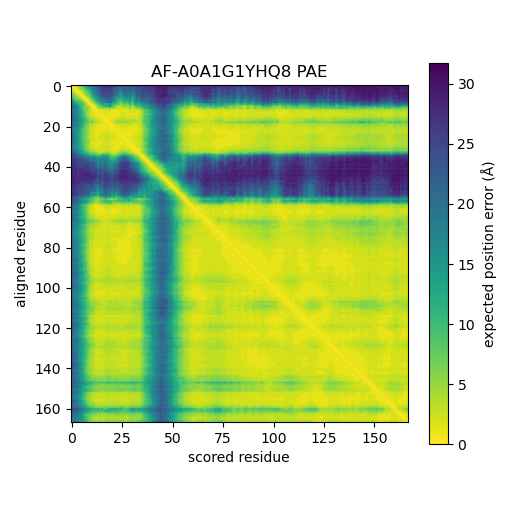A A CA 1
ATOM 720 C C . ALA A 1 95 ? 4.028 -6.965 14.061 1.00 96.75 95 ALA A C 1
ATOM 722 O O . ALA A 1 95 ? 4.304 -7.328 15.204 1.00 96.75 95 ALA A O 1
ATOM 723 N N . ARG A 1 96 ? 3.073 -6.054 13.825 1.00 97.38 96 ARG A N 1
ATOM 724 C CA . ARG A 1 96 ? 2.451 -5.254 14.900 1.00 97.38 96 ARG A CA 1
ATOM 725 C C . ARG A 1 96 ? 0.930 -5.303 14.937 1.00 97.38 96 ARG A C 1
ATOM 727 O O . ARG A 1 96 ? 0.356 -4.927 15.957 1.00 97.38 96 ARG A O 1
ATOM 734 N N . ALA A 1 97 ? 0.286 -5.676 13.840 1.00 95.69 97 ALA A N 1
ATOM 735 C CA . ALA A 1 97 ? -1.159 -5.675 13.715 1.00 95.69 97 ALA A CA 1
ATOM 736 C C . ALA A 1 97 ? -1.757 -7.063 13.966 1.00 95.69 97 ALA A C 1
ATOM 738 O O . ALA A 1 97 ? -1.142 -8.093 13.715 1.00 95.69 97 ALA A O 1
ATOM 739 N N . ASP A 1 98 ? -3.002 -7.066 14.420 1.00 94.94 98 ASP A N 1
ATOM 740 C CA . ASP A 1 98 ? -3.872 -8.232 14.601 1.00 94.94 98 ASP A CA 1
ATOM 741 C C . ASP A 1 98 ? -4.800 -8.460 13.390 1.00 94.94 98 ASP A C 1
ATOM 743 O O . ASP A 1 98 ? -5.814 -9.148 13.491 1.00 94.94 98 ASP A O 1
ATOM 747 N N . PHE A 1 99 ? -4.474 -7.861 12.243 1.00 94.25 99 PHE A N 1
ATOM 748 C CA . PHE A 1 99 ? -5.178 -8.037 10.977 1.00 94.25 99 PHE A CA 1
ATOM 749 C C . PHE A 1 99 ? -4.181 -8.323 9.858 1.00 94.25 99 PHE A C 1
ATOM 751 O O . PHE A 1 99 ? -2.983 -8.070 9.978 1.00 94.25 99 PHE A O 1
ATOM 758 N N . GLU A 1 100 ? -4.695 -8.816 8.738 1.00 92.69 100 GLU A N 1
ATOM 759 C CA . GLU A 1 100 ? -3.874 -9.161 7.587 1.00 92.69 100 GLU A CA 1
ATOM 760 C C . GLU A 1 100 ? -4.243 -8.356 6.349 1.00 92.69 100 GLU A C 1
ATOM 762 O O . GLU A 1 100 ? -5.394 -7.950 6.167 1.00 92.69 100 GLU A O 1
ATOM 767 N N . ILE A 1 101 ? -3.248 -8.183 5.483 1.00 94.25 101 ILE A N 1
ATOM 768 C CA . ILE A 1 101 ? -3.354 -7.485 4.207 1.00 94.25 101 ILE A CA 1
ATOM 769 C C . ILE A 1 101 ? -3.708 -8.497 3.121 1.00 94.25 101 ILE A C 1
ATOM 771 O O . ILE A 1 101 ? -3.053 -9.531 2.998 1.00 94.25 101 ILE A O 1
ATOM 775 N N . THR A 1 102 ? -4.716 -8.174 2.318 1.00 93.19 102 THR A N 1
ATOM 776 C CA . THR A 1 102 ? -5.067 -8.920 1.107 1.00 93.19 102 THR A CA 1
ATOM 777 C C . THR A 1 102 ? -4.258 -8.417 -0.086 1.00 93.19 102 THR A C 1
ATOM 779 O O . THR A 1 102 ? -3.652 -9.213 -0.795 1.00 93.19 102 THR A O 1
ATOM 782 N N . HIS A 1 103 ? -4.261 -7.103 -0.322 1.00 95.31 103 HIS A N 1
ATOM 783 C CA . HIS A 1 103 ? -3.548 -6.458 -1.425 1.00 95.31 103 HIS A CA 1
ATOM 784 C C . HIS A 1 103 ? -3.455 -4.946 -1.206 1.00 95.31 103 HIS A C 1
ATOM 786 O O . HIS A 1 103 ? -4.051 -4.394 -0.277 1.00 95.31 103 HIS A O 1
ATOM 792 N N . TYR A 1 104 ? -2.738 -4.286 -2.106 1.00 97.56 104 TYR A N 1
ATOM 793 C CA . TYR A 1 104 ? -2.708 -2.846 -2.267 1.00 97.56 104 TYR A CA 1
ATOM 794 C C . TYR A 1 104 ? -3.352 -2.440 -3.591 1.00 97.56 104 TYR A C 1
ATOM 796 O O . TYR A 1 104 ? -3.271 -3.191 -4.559 1.00 97.56 104 TYR A O 1
ATOM 804 N N . SER A 1 105 ? -3.934 -1.247 -3.646 1.00 96.56 105 SER A N 1
ATOM 805 C CA . SER A 1 105 ? -4.432 -0.632 -4.880 1.00 96.56 105 SER A CA 1
ATOM 806 C C . SER A 1 105 ? -3.862 0.769 -5.032 1.00 96.56 105 SER A C 1
ATOM 808 O O . SER A 1 105 ? -3.797 1.528 -4.056 1.00 96.56 105 SER A O 1
ATOM 810 N N . ILE A 1 106 ? -3.465 1.121 -6.251 1.00 96.31 106 ILE A N 1
ATOM 811 C CA . ILE A 1 106 ? -2.936 2.438 -6.587 1.00 96.31 106 ILE A CA 1
ATOM 812 C C . ILE A 1 106 ? -3.541 2.935 -7.901 1.00 96.31 106 ILE A C 1
ATOM 814 O O . ILE A 1 106 ? -3.680 2.185 -8.862 1.00 96.31 106 ILE A O 1
ATOM 818 N N . VAL A 1 107 ? -3.893 4.221 -7.942 1.00 94.19 107 VAL A N 1
ATOM 819 C CA . VAL A 1 107 ? -4.520 4.839 -9.124 1.00 94.19 107 VAL A CA 1
ATOM 820 C C . VAL A 1 107 ? -3.551 5.017 -10.294 1.00 94.19 107 VAL A C 1
ATOM 822 O O . VAL A 1 107 ? -3.985 5.105 -11.436 1.00 94.19 107 VAL A O 1
ATOM 825 N N . ASN A 1 108 ? -2.252 5.136 -10.007 1.00 93.12 108 ASN A N 1
ATOM 826 C CA . ASN A 1 108 ? -1.151 5.094 -10.969 1.00 93.12 108 ASN A CA 1
ATOM 827 C C . ASN A 1 108 ? 0.195 4.911 -10.237 1.00 93.12 108 ASN A C 1
ATOM 829 O O . ASN A 1 108 ? 0.282 5.285 -9.065 1.00 93.12 108 ASN A O 1
ATOM 833 N N . PRO A 1 109 ? 1.263 4.435 -10.905 1.00 91.94 109 PRO A N 1
ATOM 834 C CA . PRO A 1 109 ? 2.559 4.142 -10.273 1.00 91.94 109 PRO A CA 1
ATOM 835 C C . PRO A 1 109 ? 3.259 5.315 -9.559 1.00 91.94 109 PRO A C 1
ATOM 837 O O . PRO A 1 109 ? 4.199 5.102 -8.794 1.00 91.94 109 PRO A O 1
ATOM 840 N N . TYR A 1 110 ? 2.822 6.555 -9.796 1.00 90.06 110 TYR A N 1
ATOM 841 C CA . TYR A 1 110 ? 3.424 7.775 -9.252 1.00 90.06 110 TYR A CA 1
ATOM 842 C C . TYR A 1 110 ? 2.501 8.516 -8.273 1.00 90.06 110 TYR A C 1
ATOM 844 O O . TYR A 1 110 ? 2.764 9.671 -7.932 1.00 90.06 110 TYR A O 1
ATOM 852 N N . ALA A 1 111 ? 1.415 7.881 -7.823 1.00 92.50 111 ALA A N 1
ATOM 853 C CA . ALA A 1 111 ? 0.506 8.486 -6.861 1.00 92.50 111 ALA A CA 1
ATOM 854 C C . ALA A 1 111 ? 1.179 8.696 -5.490 1.00 92.50 111 ALA A C 1
ATOM 856 O O . ALA A 1 111 ? 1.963 7.877 -5.003 1.00 92.50 111 ALA A O 1
ATOM 857 N N . ASP A 1 112 ? 0.813 9.793 -4.828 1.00 94.81 112 ASP A N 1
ATOM 858 C CA . ASP A 1 112 ? 1.265 10.152 -3.479 1.00 94.81 112 ASP A CA 1
ATOM 859 C C . ASP A 1 112 ? 0.492 9.411 -2.372 1.00 94.81 112 ASP A C 1
ATOM 861 O O . ASP A 1 112 ? 0.727 9.618 -1.179 1.00 94.81 112 ASP A O 1
ATOM 865 N N . TRP A 1 113 ? -0.432 8.528 -2.751 1.00 95.88 113 TRP A N 1
ATOM 866 C CA . TRP A 1 113 ? -1.195 7.685 -1.845 1.00 95.88 113 TRP A CA 1
ATOM 867 C C . TRP A 1 113 ? -1.490 6.323 -2.464 1.00 95.88 113 TRP A C 1
ATOM 8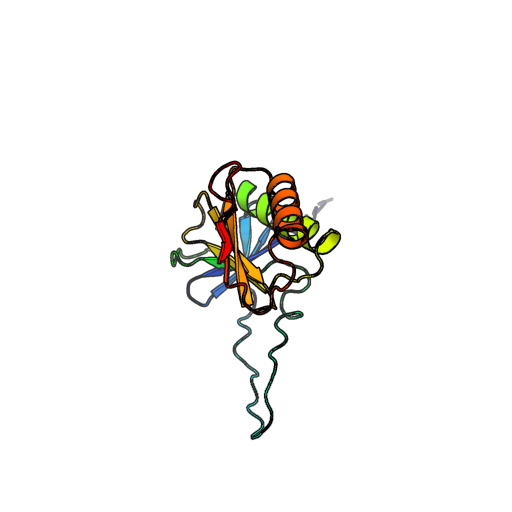69 O O . TRP A 1 113 ? -1.514 6.157 -3.682 1.00 95.88 113 TRP A O 1
ATOM 879 N N . LEU A 1 114 ? -1.753 5.354 -1.594 1.00 96.88 114 LEU A N 1
ATOM 880 C CA . LEU A 1 114 ? -2.227 4.031 -1.974 1.00 96.88 114 LEU A CA 1
ATOM 881 C C . LEU A 1 114 ? -3.274 3.539 -0.976 1.00 96.88 114 LEU A C 1
ATOM 883 O O . LEU A 1 114 ? -3.407 4.074 0.132 1.00 96.88 114 LEU A O 1
ATOM 887 N N . THR A 1 115 ? -4.0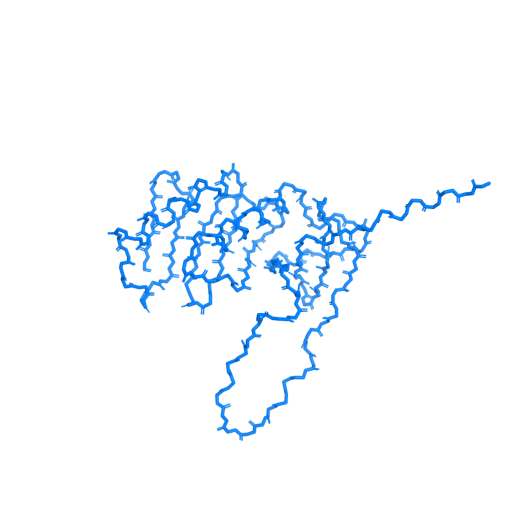08 2.509 -1.375 1.00 98.38 115 THR A N 1
ATOM 888 C CA . THR A 1 115 ? -4.988 1.832 -0.525 1.00 98.38 115 THR A CA 1
ATOM 889 C C . THR A 1 115 ? -4.452 0.470 -0.124 1.00 98.38 115 THR A C 1
ATOM 891 O O . THR A 1 115 ? -4.029 -0.296 -0.979 1.00 98.38 115 THR A O 1
ATOM 894 N N . LEU A 1 116 ? -4.484 0.150 1.163 1.00 97.62 116 LEU A N 1
ATOM 895 C CA . LEU A 1 116 ? -4.275 -1.193 1.697 1.00 97.62 116 LEU A CA 1
ATOM 896 C C . LEU A 1 116 ? -5.647 -1.821 1.940 1.00 97.62 116 LEU A C 1
ATOM 898 O O . LEU A 1 116 ? -6.472 -1.234 2.635 1.00 97.62 116 LEU A O 1
ATOM 902 N N . GLN A 1 117 ? -5.882 -3.015 1.405 1.00 97.44 117 GLN A N 1
ATOM 903 C CA . GLN A 1 117 ? -7.105 -3.785 1.633 1.00 97.44 117 GLN A CA 1
ATOM 904 C C . GLN A 1 117 ? -6.848 -4.913 2.626 1.00 97.44 117 GLN A C 1
ATOM 906 O O . GLN A 1 117 ? -5.862 -5.642 2.504 1.00 97.44 117 GLN A O 1
ATOM 911 N N . THR A 1 118 ? -7.729 -5.069 3.613 1.00 95.75 118 THR A N 1
ATOM 912 C CA . THR A 1 118 ? -7.590 -6.102 4.650 1.00 95.75 118 THR A CA 1
ATOM 913 C C . THR A 1 118 ? -8.386 -7.362 4.332 1.00 95.75 118 THR A C 1
ATOM 915 O O . THR A 1 118 ? -9.326 -7.351 3.536 1.00 95.75 118 THR A O 1
ATOM 918 N N . THR A 1 119 ? -8.047 -8.471 4.989 1.00 92.12 119 THR A N 1
ATOM 919 C CA . THR A 1 119 ? -8.824 -9.724 4.904 1.00 92.12 119 THR A CA 1
ATOM 920 C C . THR A 1 119 ? -10.202 -9.615 5.558 1.00 92.12 119 THR A C 1
ATOM 922 O O . THR A 1 119 ? -11.105 -10.378 5.229 1.00 92.12 119 THR A O 1
ATOM 925 N N . SER A 1 120 ? -10.382 -8.644 6.456 1.00 92.31 120 SER A N 1
ATOM 926 C CA . SER A 1 120 ? -11.664 -8.319 7.086 1.00 92.31 120 SER A CA 1
ATOM 927 C C . SER A 1 120 ? -12.545 -7.392 6.239 1.00 92.31 120 SER A C 1
ATOM 929 O O . SER A 1 120 ? -13.630 -7.038 6.685 1.00 92.31 120 SER A O 1
ATOM 931 N N . GLY A 1 121 ? -12.102 -7.001 5.039 1.00 93.69 121 GLY A N 1
ATOM 932 C CA . GLY A 1 121 ? -12.916 -6.272 4.060 1.00 93.69 121 GLY A CA 1
ATOM 933 C C . GLY A 1 121 ? -12.917 -4.746 4.188 1.00 93.69 121 GLY A C 1
ATOM 934 O O . GLY A 1 121 ? -13.579 -4.089 3.392 1.00 93.69 121 GLY A O 1
ATOM 935 N N . TRP A 1 122 ? -12.175 -4.177 5.140 1.00 97.25 122 TRP A N 1
ATOM 936 C CA . TRP A 1 122 ? -12.014 -2.726 5.280 1.00 97.25 122 TRP A CA 1
ATOM 937 C C . TRP A 1 122 ? -10.684 -2.238 4.709 1.00 97.25 122 TRP A C 1
ATOM 939 O O . TRP A 1 122 ? -9.719 -3.006 4.598 1.00 97.25 122 TRP A O 1
ATOM 949 N N . ALA A 1 123 ? -10.638 -0.949 4.375 1.00 98.12 123 ALA A N 1
ATOM 950 C CA . ALA A 1 123 ? -9.521 -0.323 3.676 1.00 98.12 123 ALA A CA 1
ATOM 951 C C . ALA A 1 123 ? -8.717 0.648 4.558 1.00 98.12 123 ALA A C 1
ATOM 953 O O . ALA A 1 123 ? -9.248 1.271 5.478 1.00 98.12 123 ALA A O 1
ATOM 954 N N . VAL A 1 124 ? -7.441 0.848 4.230 1.00 98.31 124 VAL A N 1
ATOM 955 C CA . VAL A 1 124 ? -6.612 1.925 4.787 1.00 98.31 124 VAL A CA 1
ATOM 956 C C . VAL A 1 124 ? -6.049 2.781 3.672 1.00 98.31 124 VAL A C 1
ATOM 958 O O . VAL A 1 124 ? -5.338 2.275 2.809 1.00 98.31 124 VAL A O 1
ATOM 961 N N . TYR A 1 125 ? -6.304 4.084 3.726 1.00 98.31 125 TYR A N 1
ATOM 962 C CA . TYR A 1 125 ? -5.682 5.045 2.821 1.00 98.31 125 TYR A CA 1
ATOM 963 C C . TYR A 1 125 ? -4.429 5.625 3.471 1.00 98.31 125 TYR A C 1
ATOM 965 O O . TYR A 1 125 ? -4.502 6.218 4.551 1.00 98.31 125 TYR A O 1
ATOM 973 N N . VAL A 1 126 ? -3.283 5.464 2.811 1.00 97.75 126 VAL A N 1
ATOM 974 C CA . VAL A 1 126 ? -1.972 5.912 3.304 1.00 97.75 126 VAL A CA 1
ATOM 975 C C . VAL A 1 126 ? -1.307 6.834 2.292 1.00 97.75 126 VAL A C 1
ATOM 977 O O . VAL A 1 126 ? -1.519 6.690 1.090 1.00 97.75 126 VAL A O 1
ATOM 980 N N . LYS A 1 127 ? -0.487 7.770 2.770 1.00 96.62 127 LYS A N 1
ATOM 981 C CA . LYS A 1 127 ? 0.384 8.602 1.936 1.00 96.62 127 LYS A CA 1
ATOM 982 C C . LYS A 1 127 ? 1.736 7.939 1.745 1.00 96.62 127 LYS A C 1
ATOM 984 O O . LYS A 1 127 ? 2.378 7.567 2.723 1.00 96.62 127 LYS A O 1
ATOM 989 N N . THR A 1 128 ? 2.189 7.836 0.504 1.00 94.75 128 THR A N 1
ATOM 990 C CA . THR A 1 128 ? 3.493 7.249 0.156 1.00 94.75 128 THR A CA 1
ATOM 991 C C . THR A 1 128 ? 4.648 8.213 0.437 1.00 94.75 128 THR A C 1
ATOM 993 O O . THR A 1 128 ? 5.794 7.791 0.556 1.00 94.75 128 THR A O 1
ATOM 996 N N . THR A 1 129 ? 4.345 9.505 0.603 1.00 94.12 129 THR A N 1
ATOM 997 C CA . THR A 1 129 ? 5.306 10.563 0.954 1.00 94.12 129 THR A CA 1
ATOM 998 C C . THR A 1 129 ? 5.622 10.650 2.449 1.00 94.12 129 THR A C 1
ATOM 1000 O O . THR A 1 129 ? 6.555 11.353 2.832 1.00 94.12 129 THR A O 1
ATOM 1003 N N . ASP A 1 130 ? 4.846 9.967 3.295 1.00 94.44 130 ASP A N 1
ATOM 1004 C CA . ASP A 1 130 ? 4.985 9.978 4.754 1.00 94.44 130 ASP A CA 1
ATOM 1005 C C . ASP A 1 130 ? 5.626 8.661 5.237 1.00 94.44 130 ASP A C 1
ATOM 1007 O O . ASP A 1 130 ? 5.613 7.658 4.530 1.00 94.44 130 ASP A O 1
ATOM 1011 N N . SER A 1 131 ? 6.150 8.603 6.469 1.00 95.38 131 SER A N 1
ATOM 1012 C CA . SER A 1 131 ? 6.692 7.342 7.020 1.00 95.38 131 SER A CA 1
ATOM 1013 C C . SER A 1 131 ? 5.605 6.266 7.137 1.00 95.38 131 SER A C 1
ATOM 1015 O O . SER A 1 131 ? 4.532 6.496 7.711 1.00 95.38 131 SER A O 1
ATOM 1017 N N . ALA A 1 132 ? 5.905 5.067 6.632 1.00 96.56 132 ALA A N 1
ATOM 1018 C CA . ALA A 1 132 ? 5.045 3.896 6.767 1.00 96.56 132 ALA A CA 1
ATOM 1019 C C . ALA A 1 132 ? 4.844 3.527 8.248 1.00 96.56 132 ALA A C 1
ATOM 1021 O O . ALA A 1 132 ? 3.719 3.316 8.698 1.00 96.56 132 ALA A O 1
ATOM 1022 N N . GLU A 1 133 ? 5.911 3.529 9.046 1.00 96.62 133 GLU A N 1
ATOM 1023 C CA . GLU A 1 133 ? 5.890 3.165 10.463 1.00 96.62 133 GLU A CA 1
ATOM 1024 C C . GLU A 1 133 ? 5.077 4.145 11.308 1.00 96.62 133 GLU A C 1
ATOM 1026 O O . GLU A 1 133 ? 4.335 3.729 12.209 1.00 96.62 133 GLU A O 1
ATOM 1031 N N . ALA A 1 134 ? 5.191 5.444 11.019 1.00 95.94 134 ALA A N 1
ATOM 1032 C CA . ALA A 1 134 ? 4.387 6.472 11.667 1.00 95.94 134 ALA A CA 1
ATOM 1033 C C . ALA A 1 134 ? 2.896 6.275 11.352 1.00 95.94 134 ALA A C 1
ATOM 1035 O O . ALA A 1 134 ? 2.059 6.302 12.257 1.00 95.94 134 ALA A O 1
ATOM 1036 N N . GLN A 1 135 ? 2.563 5.997 10.088 1.00 96.94 135 GLN A N 1
ATOM 1037 C CA . GLN A 1 135 ? 1.191 5.714 9.667 1.00 96.94 135 GLN A CA 1
ATOM 1038 C C . GLN A 1 135 ? 0.628 4.453 10.326 1.00 96.94 135 GLN A C 1
ATOM 1040 O O . GLN A 1 135 ? -0.464 4.517 10.888 1.00 96.94 135 GLN A O 1
ATOM 1045 N N . VAL A 1 136 ? 1.384 3.350 10.374 1.00 97.44 136 VAL A N 1
ATOM 1046 C CA . VAL A 1 136 ? 0.953 2.132 11.084 1.00 97.44 136 VAL A CA 1
ATOM 1047 C C . VAL A 1 136 ? 0.756 2.400 12.574 1.00 97.44 136 VAL A C 1
ATOM 1049 O O . VAL A 1 136 ? -0.216 1.939 13.165 1.00 97.44 136 VAL A O 1
ATOM 1052 N N . SER A 1 137 ? 1.623 3.194 13.201 1.00 96.56 137 SER A N 1
ATOM 1053 C CA . SER A 1 137 ? 1.471 3.529 14.622 1.00 96.56 137 SER A CA 1
ATOM 1054 C C . SER A 1 137 ? 0.179 4.307 14.888 1.00 96.56 137 SER A C 1
ATOM 1056 O O . SER A 1 137 ? -0.548 3.985 15.830 1.00 96.56 137 SER A O 1
ATOM 1058 N N . ARG A 1 138 ? -0.152 5.281 14.028 1.00 95.81 138 ARG A N 1
ATOM 1059 C CA . ARG A 1 138 ? -1.423 6.020 14.097 1.00 95.81 138 ARG A CA 1
ATOM 1060 C C . ARG A 1 138 ? -2.623 5.112 13.841 1.00 95.81 138 ARG A C 1
ATOM 1062 O O . ARG A 1 138 ? -3.599 5.194 14.582 1.00 95.81 138 ARG A O 1
ATOM 1069 N N . LEU A 1 139 ? -2.534 4.220 12.854 1.00 97.06 139 LEU A N 1
ATOM 1070 C CA . LEU A 1 139 ? -3.573 3.235 12.558 1.00 97.06 139 LEU A CA 1
ATOM 1071 C C . LEU A 1 139 ? -3.890 2.381 13.788 1.00 97.06 139 LEU A C 1
ATOM 1073 O O . LEU A 1 139 ? -5.035 2.334 14.225 1.00 97.06 139 LEU A O 1
ATOM 1077 N N . LEU A 1 140 ? -2.875 1.757 14.389 1.00 96.88 140 LEU A N 1
ATOM 1078 C CA . LEU A 1 140 ? -3.053 0.881 15.550 1.00 96.88 140 LEU A CA 1
ATOM 1079 C C . LEU A 1 140 ? -3.601 1.639 16.769 1.00 96.88 140 LEU A C 1
ATOM 1081 O O . LEU A 1 140 ? -4.427 1.110 17.515 1.00 96.88 140 LEU A O 1
ATOM 1085 N N . MET A 1 141 ? -3.199 2.898 16.954 1.00 95.56 141 MET A N 1
ATOM 1086 C CA . MET A 1 141 ? -3.766 3.765 17.988 1.00 95.56 141 MET A CA 1
ATOM 1087 C C . MET A 1 141 ? -5.261 4.029 17.754 1.00 95.56 141 MET A C 1
ATOM 1089 O O . MET A 1 141 ? -6.056 3.917 18.684 1.00 95.56 141 MET A O 1
ATOM 1093 N N . VAL A 1 142 ? -5.667 4.340 16.521 1.00 95.44 142 VAL A N 1
ATOM 1094 C CA . VAL A 1 142 ? -7.079 4.585 16.186 1.00 95.44 142 VAL A CA 1
ATOM 1095 C C . VAL A 1 142 ? -7.906 3.314 16.339 1.00 95.44 142 VAL A C 1
ATOM 1097 O O . VAL A 1 142 ? -8.960 3.351 16.973 1.00 95.44 142 VAL A O 1
ATOM 1100 N N . LEU A 1 143 ? -7.407 2.181 15.845 1.00 96.25 143 LEU A N 1
ATOM 1101 C CA . LEU A 1 143 ? -8.088 0.895 15.976 1.00 96.25 143 LEU A CA 1
ATOM 1102 C C . LEU A 1 143 ? -8.273 0.501 17.447 1.00 96.25 143 LEU A C 1
ATOM 1104 O O . LEU A 1 143 ? -9.363 0.102 17.836 1.00 96.25 143 LEU A O 1
ATOM 1108 N N . SER A 1 144 ? -7.248 0.664 18.287 1.00 95.44 144 SER A N 1
ATOM 1109 C CA . SER A 1 144 ? -7.342 0.305 19.711 1.00 95.44 144 SER A CA 1
ATOM 1110 C C . SER A 1 144 ? -8.222 1.253 20.534 1.00 95.44 144 SER A C 1
ATOM 1112 O O . SER A 1 144 ? -8.904 0.803 21.451 1.00 95.44 144 SER A O 1
ATOM 1114 N N . GLN A 1 145 ? -8.224 2.556 20.233 1.00 95.00 145 GLN A N 1
ATOM 1115 C CA . GLN A 1 145 ? -8.900 3.556 21.071 1.00 95.00 145 GLN A CA 1
ATOM 1116 C C . GLN A 1 145 ? -10.293 3.955 20.582 1.00 95.00 145 GLN A C 1
ATOM 1118 O O . GLN A 1 145 ? -11.115 4.401 21.383 1.00 95.00 145 GLN A O 1
ATOM 1123 N N . LYS A 1 146 ? -10.532 3.901 19.269 1.00 94.69 146 LYS A N 1
ATOM 1124 C CA . LYS A 1 146 ? -11.730 4.469 18.630 1.00 94.69 146 LYS A CA 1
ATOM 1125 C C . LYS A 1 146 ? -12.575 3.428 17.908 1.00 94.69 146 LYS A C 1
ATOM 1127 O O . LYS A 1 146 ? -13.773 3.649 17.772 1.00 94.69 146 LYS A O 1
ATOM 1132 N N . VAL A 1 147 ? -11.983 2.303 17.500 1.00 94.12 147 VAL A N 1
ATOM 1133 C CA . VAL A 1 147 ? -12.672 1.246 16.742 1.00 94.12 147 VAL A CA 1
ATOM 1134 C C . VAL A 1 147 ? -12.519 -0.123 17.430 1.00 94.12 147 VAL A C 1
ATOM 1136 O O . VAL A 1 147 ? -11.907 -1.038 16.874 1.00 94.12 147 VAL A O 1
ATOM 1139 N N . PRO A 1 148 ? -13.058 -0.289 18.655 1.00 87.56 148 PRO A N 1
ATOM 1140 C CA . PRO A 1 148 ? -12.947 -1.550 19.390 1.00 87.56 148 PRO A CA 1
ATOM 1141 C C . PRO A 1 148 ? -13.689 -2.704 18.698 1.00 87.56 148 PRO A C 1
ATOM 1143 O O . PRO A 1 148 ? -13.268 -3.851 18.806 1.00 87.56 148 PRO A O 1
ATOM 1146 N N . ASP A 1 149 ? -14.766 -2.402 17.966 1.00 92.06 149 ASP A N 1
ATOM 1147 C CA . ASP A 1 149 ? -15.467 -3.342 17.093 1.00 92.06 149 ASP A CA 1
ATOM 1148 C C . ASP A 1 149 ? -15.218 -2.961 15.630 1.00 92.06 149 ASP A C 1
ATOM 1150 O O . ASP A 1 149 ? -15.679 -1.921 15.158 1.00 92.06 149 ASP A O 1
ATOM 1154 N N . ARG A 1 150 ? -14.478 -3.814 14.917 1.00 93.00 150 ARG A N 1
ATOM 1155 C CA . ARG A 1 150 ? -14.111 -3.610 13.508 1.00 93.00 150 ARG A CA 1
ATOM 1156 C C . ARG A 1 150 ? -15.075 -4.284 12.532 1.00 93.00 150 ARG A C 1
ATOM 1158 O O . ARG A 1 150 ? -14.860 -4.192 11.331 1.00 93.00 150 ARG A O 1
ATOM 1165 N N . SER A 1 151 ? -16.133 -4.944 13.014 1.00 92.25 151 SER A N 1
ATOM 1166 C CA . SER A 1 151 ? -17.085 -5.672 12.158 1.00 92.25 151 SER A CA 1
ATOM 1167 C C . SER A 1 151 ? -17.869 -4.772 11.199 1.00 92.25 151 SER A C 1
ATOM 1169 O O . SER A 1 151 ? -18.384 -5.249 10.191 1.00 92.25 151 SER A O 1
ATOM 1171 N N . LYS A 1 152 ? -17.958 -3.476 11.516 1.00 93.25 152 LYS A N 1
ATOM 1172 C CA . LYS A 1 152 ? -18.632 -2.450 10.707 1.00 93.25 152 LYS A CA 1
ATOM 1173 C C . LYS A 1 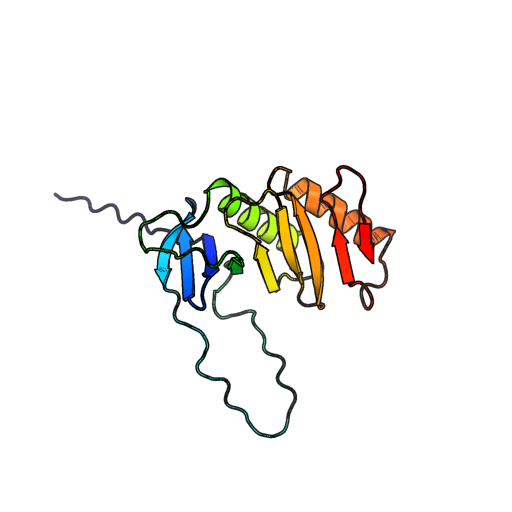152 ? -17.673 -1.425 10.109 1.00 93.25 152 LYS A C 1
ATOM 1175 O O . LYS A 1 152 ? -18.143 -0.478 9.495 1.00 93.25 152 LYS A O 1
ATOM 1180 N N . LEU A 1 153 ? -16.368 -1.589 10.332 1.00 97.56 153 LEU A N 1
ATOM 1181 C CA . LEU A 1 153 ? -15.367 -0.683 9.787 1.00 97.56 153 LEU A CA 1
ATOM 1182 C C . LEU A 1 153 ? -15.376 -0.828 8.262 1.00 97.56 153 LEU A C 1
ATOM 1184 O O . LEU A 1 153 ? -15.290 -1.937 7.748 1.00 97.56 153 LEU A O 1
ATOM 1188 N N . GLU A 1 154 ? -15.490 0.284 7.552 1.00 97.62 154 GLU A N 1
ATOM 1189 C CA . GLU A 1 154 ? -15.376 0.367 6.098 1.00 97.62 154 GLU A CA 1
ATOM 1190 C C . GLU A 1 154 ? -13.973 0.841 5.715 1.00 97.62 154 GLU A C 1
ATOM 1192 O O . GLU A 1 154 ? -13.327 0.265 4.836 1.00 97.62 154 GLU A O 1
ATOM 1197 N N . TYR A 1 155 ? -13.470 1.884 6.385 1.00 98.12 155 TYR A N 1
ATOM 1198 C CA . TYR A 1 155 ? -12.133 2.401 6.107 1.00 98.12 155 TYR A CA 1
ATOM 1199 C C . TYR A 1 155 ? -11.501 3.185 7.257 1.00 98.12 155 TYR A C 1
ATOM 1201 O O . TYR A 1 155 ? -12.182 3.695 8.145 1.00 98.12 155 TYR A O 1
ATOM 1209 N N . VAL A 1 156 ? -10.180 3.360 7.165 1.00 98.06 156 VAL A N 1
ATOM 1210 C CA . VAL A 1 156 ? -9.386 4.336 7.922 1.00 98.06 156 VAL A CA 1
ATOM 1211 C C . VAL A 1 156 ? -8.544 5.167 6.947 1.00 98.06 156 VAL A C 1
ATOM 1213 O O . VAL A 1 156 ? -7.744 4.630 6.191 1.00 98.06 156 VAL A O 1
ATOM 1216 N N . ASP A 1 157 ? -8.694 6.487 6.953 1.00 98.06 157 ASP A N 1
ATOM 1217 C CA . ASP A 1 157 ? -7.940 7.413 6.105 1.00 98.06 157 ASP A CA 1
ATOM 1218 C C . ASP A 1 157 ? -6.894 8.174 6.926 1.00 98.06 157 ASP A C 1
ATOM 1220 O O . ASP A 1 157 ? -7.232 8.952 7.824 1.00 98.06 157 ASP A O 1
ATOM 1224 N N . LEU A 1 158 ? -5.618 7.936 6.609 1.00 96.94 158 LEU A N 1
ATOM 1225 C CA . LEU A 1 158 ? -4.451 8.509 7.283 1.00 96.94 158 LEU A CA 1
ATOM 1226 C C . LEU A 1 158 ? -3.794 9.641 6.481 1.00 96.94 158 LEU A C 1
ATOM 1228 O O . LEU A 1 158 ? -2.740 10.139 6.876 1.00 96.94 158 LEU A O 1
ATOM 1232 N N . ARG A 1 159 ? -4.380 10.059 5.352 1.00 95.81 159 ARG A N 1
ATOM 1233 C CA . ARG A 1 159 ? -3.744 10.994 4.408 1.00 95.81 159 ARG A CA 1
ATOM 1234 C C . ARG A 1 159 ? -3.746 12.451 4.885 1.00 95.81 159 ARG A C 1
ATOM 1236 O O . ARG A 1 159 ? -3.085 13.302 4.285 1.00 95.81 159 ARG A O 1
ATOM 1243 N N . TYR A 1 160 ? -4.464 12.783 5.955 1.00 91.38 160 TYR A N 1
ATOM 1244 C CA . TYR A 1 160 ? -4.722 14.167 6.367 1.00 91.38 160 TYR A CA 1
ATOM 1245 C C . TYR A 1 160 ? -3.925 14.595 7.607 1.00 91.38 160 TYR A C 1
ATOM 1247 O O . TYR A 1 160 ? -4.480 15.117 8.576 1.00 91.38 160 TYR A O 1
ATOM 1255 N N . GLY A 1 161 ? -2.601 14.420 7.554 1.00 82.06 161 GLY A N 1
ATOM 1256 C CA . GLY A 1 161 ? -1.697 14.821 8.634 1.00 82.06 161 GLY A CA 1
ATOM 1257 C C . GLY A 1 161 ? -2.027 14.071 9.923 1.00 82.06 161 GLY A C 1
ATOM 1258 O O . GLY A 1 161 ? -2.038 12.845 9.935 1.00 82.06 161 GLY A O 1
ATOM 1259 N N . ASP A 1 162 ? -2.324 14.802 10.996 1.00 85.19 162 ASP A N 1
ATOM 1260 C CA . ASP A 1 162 ? -2.682 14.207 12.292 1.00 85.19 162 ASP A CA 1
ATOM 1261 C C . ASP A 1 162 ? -4.167 13.845 12.417 1.00 85.19 162 ASP A C 1
ATOM 1263 O O . ASP A 1 162 ? -4.578 13.216 13.394 1.00 85.19 162 ASP A O 1
ATOM 1267 N N . LYS A 1 163 ? -4.997 14.236 11.442 1.00 90.94 163 LYS A N 1
ATOM 1268 C CA . LYS A 1 163 ? -6.414 13.874 11.428 1.00 90.94 163 LYS A CA 1
ATOM 1269 C C . LYS A 1 163 ? -6.579 12.506 10.787 1.00 90.94 163 LYS A C 1
ATOM 1271 O O . LYS A 1 163 ? -6.126 12.281 9.668 1.00 90.94 163 LYS A O 1
ATOM 1276 N N . VAL A 1 164 ? -7.293 11.632 11.489 1.00 94.38 164 VAL A N 1
ATOM 1277 C CA . VAL A 1 164 ? -7.694 10.321 10.983 1.00 94.38 164 VAL A CA 1
ATOM 1278 C C . VAL A 1 164 ? -9.204 10.293 10.827 1.00 94.38 164 VAL A C 1
ATOM 1280 O O . VAL A 1 164 ? -9.934 10.621 11.765 1.00 94.38 164 VAL A O 1
ATOM 1283 N N . PHE A 1 165 ? -9.659 9.892 9.646 1.00 96.31 165 PHE A N 1
ATOM 1284 C CA . PHE A 1 165 ? -11.073 9.670 9.363 1.00 96.31 165 PHE A CA 1
ATOM 1285 C C . PHE A 1 165 ? -11.331 8.173 9.298 1.00 96.31 165 PHE A C 1
ATOM 1287 O O . PHE A 1 165 ? -10.504 7.425 8.793 1.00 96.31 165 PHE A O 1
ATOM 1294 N N . TYR A 1 166 ? -12.467 7.727 9.807 1.00 96.62 166 TYR A N 1
ATOM 1295 C CA . TYR A 1 166 ? -12.893 6.341 9.696 1.00 96.62 166 TYR A CA 1
ATOM 1296 C C . TYR A 1 166 ? -14.411 6.297 9.617 1.00 96.62 166 TYR A C 1
ATOM 1298 O O . TYR A 1 166 ? -15.085 7.224 10.082 1.00 96.62 166 TYR A O 1
ATOM 1306 N N . LYS A 1 167 ? -14.926 5.241 9.003 1.00 95.88 167 LYS A N 1
ATOM 1307 C CA . LYS A 1 167 ? -16.353 4.975 8.879 1.00 95.88 167 LYS A CA 1
ATOM 1308 C C . LYS A 1 167 ? -16.616 3.528 9.231 1.00 95.88 167 LYS A C 1
ATOM 1310 O O . LYS A 1 167 ? -15.815 2.694 8.758 1.00 95.88 167 LYS A O 1
#

Solvent-accessible surface area (backbone atoms only — not comparable to full-atom values): 9814 Å² total; per-residue (Å²): 136,85,83,80,80,79,75,76,80,60,64,51,34,34,44,31,31,81,93,42,36,28,34,17,27,63,60,16,29,22,72,41,76,43,80,75,78,90,80,75,85,77,84,65,90,85,67,92,77,79,80,72,79,82,65,82,67,62,94,41,54,39,33,38,41,69,57,55,65,86,74,50,75,79,34,72,60,33,50,33,66,58,45,50,46,52,48,52,36,51,53,50,38,67,75,73,48,97,63,54,77,65,36,32,41,28,70,36,72,81,51,62,43,40,34,41,32,32,74,86,72,27,37,35,37,41,41,67,85,51,63,46,67,61,50,51,52,52,48,54,50,44,41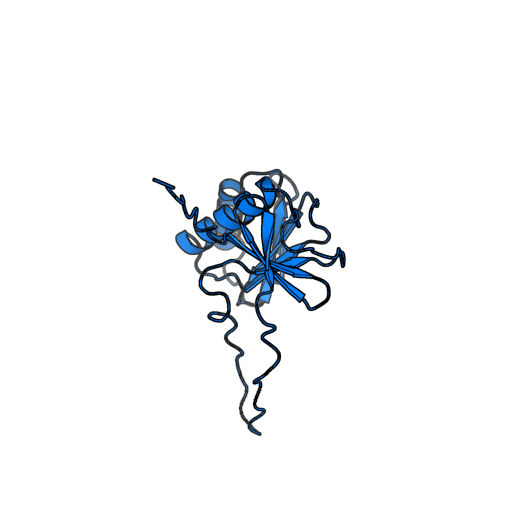,69,76,74,38,81,69,60,91,73,44,50,37,39,37,50,67,56,71,93,49,71,47,70,75

Secondary structure (DSSP, 8-state):
------------EEEEETTEEEEE-TT-BEEEEEPP--S-----TTS------TTSSTTPPEEEETT-----TTSBSS-HHHHHHHHHHHHHHHHH-SS-EEEEEESSTT-SEEEEEETTS-EEEEETTS-HHHHHHHHHHHHHHH-S--TT--EEEEEETTEEEE-

InterPro domains:
  IPR005548 Cell division protein FtsQ/DivIB, C-terminal [PF03799] (14-159)